Protein AF-A0A7S3B2E6-F1 (afdb_monomer)

Foldseek 3Di:
DDPPPPPPPDLQWAWDADPLWIFIDRNHRGAWIQDLQRKIWGALVPDLDPLSQLLNQLLCVVWQNQWHKDAPPDSNVVFIWIGSPDPDIDTDHHGDMDGNRGDHSVVVVVVVDPCPRVVSSVSSRPDPPPPPPDDDDDDDDDDDDDDDDDD

Radius of gyration: 22.02 Å; Cα contacts (8 Å, |Δi|>4): 235; chains: 1; bounding box: 69×65×39 Å

Organism: NCBI:txid156174

pLDDT: mean 77.73, std 22.23, range [31.62, 97.81]

Nearest PDB structures (foldseek):
  6bhg-assembly1_A  TM=1.823E-01  e=5.086E+00  Homo sapiens
  6bhh-assembly1_A  TM=2.005E-01  e=8.169E+00  Homo sapiens
  7cjt-assembly1_D  TM=1.907E-01  e=8.668E+00  Homo sapiens

Solvent-accessible surface area (backbone atoms only — not comparable to full-atom values): 9074 Å² total; per-residue (Å²): 136,85,84,74,76,78,73,72,82,77,63,54,42,47,64,46,73,55,98,53,17,32,34,35,26,49,75,92,34,62,27,38,35,33,34,43,83,2,29,31,35,34,28,52,75,87,46,47,41,68,67,48,52,48,52,42,34,44,50,27,55,76,63,24,72,58,45,41,66,46,58,71,70,59,49,70,77,50,47,32,30,37,30,55,86,64,94,55,66,46,80,52,50,74,65,42,69,42,79,61,60,29,59,59,38,47,34,62,56,42,73,74,36,90,62,49,54,58,55,52,30,54,70,55,51,71,73,91,73,87,80,73,83,75,85,79,90,82,90,81,88,81,80,84,89,89,78,92,82,92,132

Secondary structure (DSSP, 8-state):
--------TT--EEEEEETTEEEEEETTEEEEEE-TTS-EEE--TT--SHHHHHHHHHHHHHHSTT-EEEESS-GGG--EEEE-SSS-EEE--TTEEETT-SPTTHHHHHHHSTTHHHHHHHHHH--------------------------

Mean predicted aligned error: 12.42 Å

Sequence (151 aa):
GGGGSARARGQNTQVFVVDNDSVVRLHQTNIVTICANGDVVLSSGGWKTHQTLKGINMSLKNIVPGLQVVADGHVAEGTWRVTNGREWSVPFYDGVTVPGAGPQNLAAQAAQMPGFFEQMSINTAGGYDNSYSNGGSGARGNRSNRKGNGG

Structure (mmCIF, N/CA/C/O backbone):
data_AF-A0A7S3B2E6-F1
#
_entry.id   AF-A0A7S3B2E6-F1
#
loop_
_atom_site.group_PDB
_atom_site.id
_atom_site.type_symbol
_atom_site.label_atom_id
_atom_site.label_alt_id
_atom_site.label_comp_id
_atom_site.label_asym_id
_atom_site.label_entity_id
_atom_site.label_seq_id
_atom_site.pdbx_PDB_ins_code
_atom_site.Cartn_x
_atom_site.Cartn_y
_atom_site.Cartn_z
_atom_site.occupancy
_atom_site.B_iso_or_equiv
_atom_site.auth_seq_id
_atom_site.auth_comp_id
_atom_site.auth_asym_id
_atom_site.auth_atom_id
_atom_site.pdbx_PDB_model_num
ATOM 1 N N . GLY A 1 1 ? -28.782 29.695 -7.946 1.00 34.06 1 GLY A N 1
ATOM 2 C CA . GLY A 1 1 ? -27.454 29.330 -7.426 1.00 34.06 1 GLY A CA 1
ATOM 3 C C . GLY A 1 1 ? -27.065 27.992 -8.005 1.00 34.06 1 GLY A C 1
ATOM 4 O O . GLY A 1 1 ? -27.739 27.016 -7.718 1.00 34.06 1 GLY A O 1
ATOM 5 N N . GLY A 1 2 ? -26.062 27.955 -8.881 1.00 33.47 2 GLY A N 1
ATOM 6 C CA . GLY A 1 2 ? -25.551 26.712 -9.457 1.00 33.47 2 GLY A CA 1
ATOM 7 C C . GLY A 1 2 ? -24.344 26.236 -8.659 1.00 33.47 2 GLY A C 1
ATOM 8 O O . GLY A 1 2 ? -23.238 26.713 -8.893 1.00 33.47 2 GLY A O 1
ATOM 9 N N . GLY A 1 3 ? -24.559 25.334 -7.702 1.00 33.94 3 GLY A N 1
ATOM 10 C CA . GLY A 1 3 ? -23.487 24.633 -6.999 1.00 33.94 3 GLY A CA 1
ATOM 11 C C . GLY A 1 3 ? -22.864 23.601 -7.929 1.00 33.94 3 GLY A C 1
ATOM 12 O O . GLY A 1 3 ? -23.245 22.436 -7.915 1.00 33.94 3 GLY A O 1
ATOM 13 N N . GLY A 1 4 ? -21.948 24.043 -8.790 1.00 31.62 4 GLY A N 1
ATOM 14 C CA . GLY A 1 4 ? -21.133 23.140 -9.584 1.00 31.62 4 GLY A CA 1
ATOM 15 C C . GLY A 1 4 ? -20.244 22.335 -8.647 1.00 31.62 4 GLY A C 1
ATOM 16 O O . GLY A 1 4 ? -19.242 22.854 -8.162 1.00 31.62 4 GLY A O 1
ATOM 17 N N . SER A 1 5 ? -20.605 21.074 -8.388 1.00 42.47 5 SER A N 1
ATOM 18 C CA . SER A 1 5 ? -19.673 20.087 -7.851 1.00 42.47 5 SER A CA 1
ATOM 19 C C . SER A 1 5 ? -18.436 20.107 -8.737 1.00 42.47 5 SER A C 1
ATOM 21 O O . SER A 1 5 ? -18.479 19.667 -9.890 1.00 42.47 5 SER A O 1
ATOM 23 N N . ALA A 1 6 ? -17.343 20.649 -8.206 1.00 44.06 6 ALA A N 1
ATOM 24 C CA . ALA A 1 6 ? -16.023 20.507 -8.778 1.00 44.06 6 ALA A CA 1
ATOM 25 C C . ALA A 1 6 ? -15.715 19.008 -8.799 1.00 44.06 6 ALA A C 1
ATOM 27 O O . ALA A 1 6 ? -15.216 18.446 -7.830 1.00 44.06 6 ALA A O 1
ATOM 28 N N . ARG A 1 7 ? -16.082 18.333 -9.894 1.00 41.31 7 ARG A N 1
ATOM 29 C CA . ARG A 1 7 ? -15.591 16.994 -10.199 1.00 41.31 7 ARG A CA 1
ATOM 30 C C . ARG A 1 7 ? -14.079 17.136 -10.271 1.00 41.31 7 ARG A C 1
ATOM 32 O O . ARG A 1 7 ? -13.561 17.688 -11.243 1.00 41.31 7 ARG A O 1
ATOM 39 N N . ALA A 1 8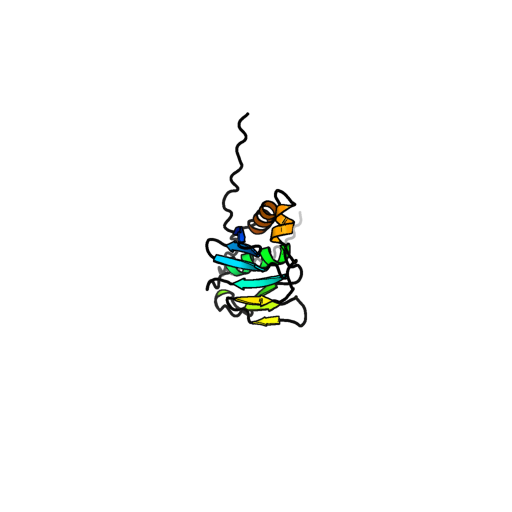 ? -13.409 16.735 -9.193 1.00 46.88 8 ALA A N 1
ATOM 40 C CA . ALA A 1 8 ? -11.965 16.731 -9.076 1.00 46.88 8 ALA A CA 1
ATOM 41 C C . ALA A 1 8 ? -11.406 16.001 -10.302 1.00 46.88 8 ALA A C 1
ATOM 43 O O . ALA A 1 8 ? -11.606 14.800 -10.486 1.00 46.88 8 ALA A O 1
ATOM 44 N N . ARG A 1 9 ? -10.801 16.769 -11.209 1.00 41.72 9 ARG A N 1
ATOM 45 C CA . ARG A 1 9 ? -10.222 16.261 -12.449 1.00 41.72 9 ARG A CA 1
ATOM 46 C C . ARG A 1 9 ? -9.132 15.244 -12.087 1.00 41.72 9 ARG A C 1
ATOM 48 O O . ARG A 1 9 ? -8.144 15.615 -11.467 1.00 41.72 9 ARG A O 1
ATOM 55 N N . GLY A 1 10 ? -9.308 13.987 -12.499 1.00 48.38 10 GLY A N 1
ATOM 56 C CA . GLY A 1 10 ? -8.221 13.006 -12.611 1.00 48.38 10 GLY A CA 1
ATOM 57 C C . GLY A 1 10 ? -7.777 12.303 -11.326 1.00 48.38 10 GLY A C 1
ATOM 58 O O . GLY A 1 10 ? -6.583 12.054 -11.165 1.00 48.38 10 GLY A O 1
ATOM 59 N N . GLN A 1 11 ? -8.689 11.961 -10.412 1.00 58.41 11 GLN A N 1
ATOM 60 C CA . GLN A 1 11 ? -8.328 11.053 -9.321 1.00 58.41 11 GLN A CA 1
ATOM 61 C C . GLN A 1 11 ? -8.148 9.626 -9.859 1.00 58.41 11 GLN A C 1
ATOM 63 O O . GLN A 1 11 ? -9.105 8.867 -9.991 1.00 58.41 11 GLN A O 1
ATOM 68 N N . ASN A 1 12 ? -6.900 9.265 -10.165 1.00 74.69 12 ASN A N 1
ATOM 69 C CA . ASN A 1 12 ? -6.521 7.881 -10.456 1.00 74.69 12 ASN A CA 1
ATOM 70 C C . ASN A 1 12 ? -6.508 7.020 -9.187 1.00 74.69 12 ASN A C 1
ATOM 72 O O . ASN A 1 12 ? -6.408 5.808 -9.296 1.00 74.69 12 ASN A O 1
ATOM 76 N N . THR A 1 13 ? -6.607 7.622 -8.000 1.00 82.06 13 THR A N 1
ATOM 77 C CA . THR A 1 13 ? -6.645 6.902 -6.727 1.00 82.06 13 THR A CA 1
ATOM 78 C C . THR A 1 13 ? -7.949 7.180 -5.998 1.00 82.06 13 THR A C 1
ATOM 80 O O . THR A 1 13 ? -8.357 8.332 -5.877 1.00 82.06 13 THR A O 1
ATOM 83 N N . GLN A 1 14 ? -8.588 6.125 -5.510 1.00 88.38 14 GLN A N 1
ATOM 84 C CA . GLN A 1 14 ? -9.887 6.136 -4.848 1.00 88.38 14 GLN A CA 1
ATOM 85 C C . GLN A 1 14 ? -9.781 5.362 -3.533 1.00 88.38 14 GLN A C 1
ATOM 87 O O . GLN A 1 14 ? -9.001 4.416 -3.438 1.00 88.38 14 GLN A O 1
ATOM 92 N N . VAL A 1 15 ? -10.547 5.760 -2.519 1.00 88.69 15 VAL A N 1
ATOM 93 C CA . VAL A 1 15 ? -10.598 5.055 -1.233 1.00 88.69 15 VAL A CA 1
ATOM 94 C C . VAL A 1 15 ? -12.025 4.592 -0.983 1.00 88.69 15 VAL A C 1
ATOM 96 O O . VAL A 1 15 ? -12.967 5.354 -1.197 1.00 88.69 15 VAL A O 1
ATOM 99 N N . PHE A 1 16 ? -12.178 3.343 -0.560 1.00 89.25 16 PHE A N 1
ATOM 100 C CA . PHE A 1 16 ? -13.461 2.687 -0.344 1.00 89.25 16 PHE A CA 1
ATOM 101 C C . PHE A 1 16 ? -13.474 1.957 0.988 1.00 89.25 16 PHE A C 1
ATOM 103 O O . PHE A 1 16 ? -12.424 1.581 1.504 1.00 89.25 16 PHE A O 1
ATOM 110 N N . VAL A 1 17 ? -14.676 1.695 1.489 1.00 91.19 17 VAL A N 1
ATOM 111 C CA . VAL A 1 17 ? -14.897 0.733 2.565 1.00 91.19 17 VAL A CA 1
ATOM 112 C C . VAL A 1 17 ? -15.524 -0.517 1.965 1.00 91.19 17 VAL A C 1
ATOM 114 O O . VAL A 1 17 ? -16.515 -0.415 1.241 1.00 91.19 17 VAL A O 1
ATOM 117 N N . VAL A 1 18 ? -14.946 -1.679 2.254 1.00 91.56 18 VAL A N 1
ATOM 118 C CA . VAL A 1 18 ? -15.452 -2.993 1.841 1.00 91.56 18 VAL A CA 1
ATOM 119 C C . VAL A 1 18 ? -15.413 -3.892 3.065 1.00 91.56 18 VAL A C 1
ATOM 121 O O . VAL A 1 18 ? -14.345 -4.079 3.626 1.00 91.56 18 VAL A O 1
ATOM 124 N N . ASP A 1 19 ? -16.561 -4.405 3.506 1.00 90.38 19 ASP A N 1
ATOM 125 C CA . ASP A 1 19 ? -16.643 -5.363 4.622 1.00 90.38 19 ASP A CA 1
ATOM 126 C C . ASP A 1 19 ? -15.890 -4.931 5.906 1.00 90.38 19 ASP A C 1
ATOM 128 O O . ASP A 1 19 ? -15.277 -5.745 6.584 1.00 90.38 19 ASP A O 1
ATOM 132 N N . ASN A 1 20 ? -15.973 -3.639 6.262 1.00 90.38 20 ASN A N 1
ATOM 133 C CA . ASN A 1 20 ? -15.248 -2.963 7.362 1.00 90.38 20 ASN A CA 1
ATOM 134 C C . ASN A 1 20 ? -13.743 -2.732 7.158 1.00 90.38 20 ASN A C 1
ATOM 136 O O . ASN A 1 20 ? -13.098 -2.141 8.029 1.00 90.38 20 ASN A O 1
ATOM 140 N N . ASP A 1 21 ? -13.209 -3.089 6.000 1.00 92.88 21 ASP A N 1
ATOM 141 C CA . ASP A 1 21 ? -11.841 -2.784 5.618 1.00 92.88 21 ASP A CA 1
ATOM 142 C C . ASP A 1 21 ? -11.792 -1.495 4.800 1.00 92.88 21 ASP A C 1
ATOM 144 O O . ASP A 1 21 ? -12.681 -1.194 3.998 1.00 92.88 21 ASP A O 1
ATOM 148 N N . SER A 1 22 ? -10.723 -0.726 4.982 1.00 93.62 22 SER A N 1
ATOM 149 C CA . SER A 1 22 ? -10.454 0.461 4.172 1.00 93.62 22 SER A CA 1
ATOM 150 C C . SER A 1 22 ? -9.522 0.092 3.023 1.00 93.62 22 SER A C 1
ATOM 152 O O . SER A 1 22 ? -8.373 -0.289 3.240 1.00 93.62 22 SER A O 1
ATOM 154 N N . VAL A 1 23 ? -9.994 0.240 1.789 1.00 94.00 23 VAL A N 1
ATOM 155 C CA . VAL A 1 23 ? -9.275 -0.139 0.569 1.00 94.00 23 VAL A CA 1
ATOM 156 C C . VAL A 1 23 ? -8.892 1.105 -0.218 1.00 94.00 23 VAL A C 1
ATOM 158 O O . VAL A 1 23 ? -9.755 1.869 -0.645 1.00 94.00 23 VAL A O 1
ATOM 161 N N . VAL A 1 24 ? -7.600 1.282 -0.481 1.00 93.25 24 VAL A N 1
ATOM 162 C CA . VAL A 1 24 ? -7.088 2.277 -1.424 1.00 93.25 24 VAL A CA 1
ATOM 163 C C . VAL A 1 24 ? -6.834 1.609 -2.769 1.00 93.25 24 VAL A C 1
ATOM 165 O O . VAL A 1 24 ? -6.057 0.659 -2.883 1.00 93.25 24 VAL A O 1
ATOM 168 N N . ARG A 1 25 ? -7.482 2.128 -3.807 1.00 93.31 25 ARG A N 1
ATOM 169 C CA . ARG A 1 25 ? -7.423 1.622 -5.175 1.00 93.31 25 ARG A CA 1
ATOM 170 C C . ARG A 1 25 ? -6.771 2.643 -6.089 1.00 93.31 25 ARG A C 1
ATOM 172 O O . ARG A 1 25 ? -7.236 3.772 -6.172 1.00 93.31 25 ARG A O 1
ATOM 179 N N . LEU A 1 26 ? -5.734 2.231 -6.807 1.00 90.81 26 LEU A N 1
ATOM 180 C CA . LEU A 1 26 ? -5.137 2.990 -7.902 1.00 90.81 26 LEU A CA 1
ATOM 181 C C . LEU A 1 26 ? -5.622 2.381 -9.222 1.00 90.81 26 LEU A C 1
ATOM 183 O O . LEU A 1 26 ? -5.409 1.199 -9.486 1.00 90.81 26 LEU A O 1
ATOM 187 N N . HIS A 1 27 ? -6.285 3.189 -10.043 1.00 87.88 27 HIS A N 1
ATOM 188 C CA . HIS A 1 27 ? -7.038 2.787 -11.228 1.00 87.88 27 HIS A CA 1
ATOM 189 C C . HIS A 1 27 ? -8.086 1.722 -10.883 1.00 87.88 27 HIS A C 1
ATOM 191 O O . HIS A 1 27 ? -9.126 2.038 -10.315 1.00 87.88 27 HIS A O 1
ATOM 197 N N . GLN A 1 28 ? -7.810 0.455 -11.187 1.00 88.50 28 GLN A N 1
ATOM 198 C CA . GLN A 1 28 ? -8.682 -0.686 -10.890 1.00 88.50 28 GLN A CA 1
ATOM 199 C C . GLN A 1 28 ? -8.023 -1.694 -9.934 1.00 88.50 28 GLN A C 1
ATOM 201 O O . GLN A 1 28 ? -8.577 -2.761 -9.684 1.00 88.50 28 GLN A O 1
ATOM 206 N N . THR A 1 29 ? -6.868 -1.344 -9.361 1.00 90.81 29 THR A N 1
ATOM 207 C CA . THR A 1 29 ? -6.049 -2.228 -8.526 1.00 90.81 29 THR A CA 1
ATOM 208 C C . THR A 1 29 ? -6.078 -1.784 -7.071 1.00 90.81 29 THR A C 1
ATOM 210 O O . THR A 1 29 ? -5.751 -0.637 -6.766 1.00 90.81 29 THR A O 1
ATOM 213 N N . ASN A 1 30 ? -6.430 -2.689 -6.158 1.00 95.12 30 ASN A N 1
ATOM 214 C CA . ASN A 1 30 ? -6.319 -2.445 -4.718 1.00 95.12 30 ASN A CA 1
ATOM 215 C C . ASN A 1 30 ? -4.837 -2.442 -4.335 1.00 95.12 30 ASN A C 1
ATOM 217 O O . ASN A 1 30 ? -4.197 -3.488 -4.371 1.00 95.12 30 ASN A O 1
ATOM 221 N N . ILE A 1 31 ? -4.296 -1.273 -4.000 1.00 95.19 31 ILE A N 1
ATOM 222 C CA . ILE A 1 31 ? -2.867 -1.124 -3.708 1.00 95.19 31 ILE A CA 1
ATOM 223 C C . ILE A 1 31 ? -2.545 -1.168 -2.214 1.00 95.19 31 ILE A C 1
ATOM 225 O O . ILE A 1 31 ? -1.448 -1.572 -1.827 1.00 95.19 31 ILE A O 1
ATOM 229 N N . VAL A 1 32 ? -3.509 -0.786 -1.375 1.00 96.50 32 VAL A N 1
ATOM 230 C CA . VAL A 1 32 ? -3.431 -0.871 0.086 1.00 96.50 32 VAL A CA 1
ATOM 231 C C . VAL A 1 32 ? -4.795 -1.300 0.606 1.00 96.50 32 VAL A C 1
ATOM 233 O O . VAL A 1 32 ? -5.807 -0.728 0.213 1.00 96.50 32 VAL A O 1
ATOM 236 N N . THR A 1 33 ? -4.827 -2.285 1.493 1.00 96.69 33 THR A N 1
ATOM 237 C CA . THR A 1 33 ? -6.017 -2.664 2.261 1.00 96.69 33 THR A CA 1
ATOM 238 C C . THR A 1 33 ? -5.666 -2.603 3.735 1.00 96.69 33 THR A C 1
ATOM 240 O O . THR A 1 33 ? -4.619 -3.103 4.137 1.00 96.69 33 THR A O 1
ATOM 243 N N . ILE A 1 34 ? -6.512 -1.956 4.525 1.00 96.00 34 ILE A N 1
ATOM 244 C CA . ILE A 1 34 ? -6.365 -1.857 5.973 1.00 96.00 34 ILE A CA 1
ATOM 245 C C . ILE A 1 34 ? -7.527 -2.603 6.581 1.00 96.00 34 ILE A C 1
ATOM 247 O O . ILE A 1 34 ? -8.673 -2.155 6.496 1.00 96.00 34 ILE A O 1
ATOM 251 N N . CYS A 1 35 ? -7.197 -3.743 7.163 1.00 96.19 35 CYS A N 1
ATOM 252 C CA . CYS A 1 35 ? -8.153 -4.635 7.771 1.00 96.19 35 CYS A CA 1
ATOM 253 C C . CYS A 1 35 ? -8.703 -4.024 9.066 1.00 96.19 35 CYS A C 1
ATOM 255 O O . CYS A 1 35 ? -8.013 -3.264 9.754 1.00 96.19 35 CYS A O 1
ATOM 257 N N . ALA A 1 36 ? -9.921 -4.397 9.456 1.00 93.75 36 ALA A N 1
ATOM 258 C CA . ALA A 1 36 ? -10.525 -3.920 10.704 1.00 93.75 36 ALA A CA 1
ATOM 259 C C . ALA A 1 36 ? -9.649 -4.176 11.956 1.00 93.75 36 ALA A C 1
ATOM 261 O O . ALA A 1 36 ? -9.654 -3.371 12.892 1.00 93.75 36 ALA A O 1
ATOM 262 N N . ASN A 1 37 ? -8.853 -5.254 11.950 1.00 93.12 37 ASN A N 1
ATOM 263 C CA . ASN A 1 37 ? -7.916 -5.619 13.021 1.00 93.12 37 ASN A CA 1
ATOM 264 C C . ASN A 1 37 ? -6.618 -4.775 13.054 1.00 93.12 37 ASN A C 1
ATOM 266 O O . ASN A 1 37 ? -5.831 -4.917 13.991 1.00 93.12 37 ASN A O 1
ATOM 270 N N . GLY A 1 38 ? -6.413 -3.881 12.081 1.00 93.69 38 GLY A N 1
ATOM 271 C CA . GLY A 1 38 ? -5.221 -3.041 11.946 1.00 93.69 38 GLY A CA 1
ATOM 272 C C . GLY A 1 38 ? -4.122 -3.638 11.063 1.00 93.69 38 GLY A C 1
ATOM 273 O O . GLY A 1 38 ? -3.067 -3.023 10.914 1.00 93.69 38 GLY A O 1
ATOM 274 N N . ASP A 1 39 ? -4.328 -4.806 10.456 1.00 96.75 39 ASP A N 1
ATOM 275 C CA . ASP A 1 39 ? -3.367 -5.354 9.498 1.00 96.75 39 ASP A CA 1
ATOM 276 C C . ASP A 1 39 ? -3.370 -4.545 8.199 1.00 96.75 39 ASP A C 1
ATOM 278 O O . ASP A 1 39 ? -4.409 -4.073 7.734 1.00 96.75 39 ASP A O 1
ATOM 282 N N . VAL A 1 40 ? -2.190 -4.387 7.599 1.00 97.25 40 VAL A N 1
ATOM 283 C CA . VAL A 1 40 ? -2.020 -3.649 6.343 1.00 97.25 40 VAL A CA 1
ATOM 284 C C . VAL A 1 40 ? -1.556 -4.608 5.264 1.00 97.25 40 VAL A C 1
ATOM 286 O O . VAL A 1 40 ? -0.442 -5.124 5.333 1.00 97.25 40 VAL A O 1
ATOM 289 N N . VAL A 1 41 ? -2.388 -4.816 4.250 1.00 97.81 41 VAL A N 1
ATOM 290 C CA . VAL A 1 41 ? -2.078 -5.643 3.081 1.00 97.81 41 VAL A CA 1
ATOM 291 C C . VAL A 1 41 ? -1.709 -4.738 1.913 1.00 97.81 41 VAL A C 1
ATOM 293 O O . VAL A 1 41 ? -2.450 -3.814 1.573 1.00 97.81 41 VAL A O 1
ATOM 296 N N . LEU A 1 42 ? -0.568 -5.001 1.280 1.00 97.75 42 LEU A N 1
ATOM 297 C CA . LEU A 1 42 ? -0.083 -4.233 0.137 1.00 97.75 42 LEU A CA 1
ATOM 298 C C . LEU A 1 42 ? -0.082 -5.080 -1.131 1.00 97.75 42 LEU A C 1
ATOM 300 O O . LEU A 1 42 ? 0.240 -6.268 -1.117 1.00 97.75 42 LEU A O 1
ATOM 304 N N . SER A 1 43 ? -0.409 -4.448 -2.253 1.00 97.38 43 SER A N 1
ATOM 305 C CA . SER A 1 43 ? -0.301 -5.078 -3.564 1.00 97.38 43 SER A CA 1
ATOM 306 C C . SER A 1 43 ? 0.016 -4.050 -4.642 1.00 97.38 43 SER A C 1
ATOM 308 O O . SER A 1 43 ? -0.370 -2.890 -4.590 1.00 97.38 43 SER A O 1
ATOM 310 N N . SER A 1 44 ? 0.768 -4.481 -5.638 1.00 95.31 44 SER A N 1
ATOM 311 C CA . SER A 1 44 ? 0.976 -3.788 -6.900 1.00 95.31 44 SER A CA 1
ATOM 312 C C . SER A 1 44 ? -0.010 -4.228 -7.986 1.00 95.31 44 SER A C 1
ATOM 314 O O . SER A 1 44 ? -0.097 -3.565 -9.018 1.00 95.31 44 SER A O 1
ATOM 316 N N . GLY A 1 45 ? -0.721 -5.347 -7.793 1.00 94.00 45 GLY A N 1
ATOM 317 C CA . GLY A 1 45 ? -1.509 -6.021 -8.830 1.00 94.00 45 GLY A CA 1
ATOM 318 C C . GLY A 1 45 ? -0.670 -6.396 -10.054 1.00 94.00 45 GLY A C 1
ATOM 319 O O . GLY A 1 45 ? -1.131 -6.222 -11.179 1.00 94.00 45 GLY A O 1
ATOM 320 N N . GLY A 1 46 ? 0.586 -6.800 -9.841 1.00 94.00 46 GLY A N 1
ATOM 321 C CA . GLY A 1 46 ? 1.571 -7.071 -10.892 1.00 94.00 46 GLY A CA 1
ATOM 322 C C . GLY A 1 46 ? 2.245 -5.842 -11.526 1.00 94.00 46 GLY A C 1
ATOM 323 O O . GLY A 1 46 ? 3.143 -6.004 -12.355 1.00 94.00 46 GLY A O 1
ATOM 324 N N . TRP A 1 47 ? 1.871 -4.610 -11.161 1.00 93.25 47 TRP A N 1
ATOM 325 C CA . TRP A 1 47 ? 2.410 -3.397 -11.788 1.00 93.25 47 TRP A CA 1
ATOM 326 C C . TRP A 1 47 ? 3.712 -2.908 -11.140 1.00 93.25 47 TRP A C 1
ATOM 328 O O . TRP A 1 47 ? 3.703 -2.239 -10.107 1.00 93.25 47 TRP A O 1
ATOM 338 N N . LYS A 1 48 ? 4.841 -3.121 -11.820 1.00 93.56 48 LYS A N 1
ATOM 339 C CA . LYS A 1 48 ? 6.178 -2.651 -11.407 1.00 93.56 48 LYS A CA 1
ATOM 340 C C . LYS A 1 48 ? 6.510 -1.264 -11.972 1.00 93.56 48 LYS A C 1
ATOM 342 O O . LYS A 1 48 ? 7.472 -1.086 -12.713 1.00 93.56 48 LYS A O 1
ATOM 347 N N . THR A 1 49 ? 5.676 -0.269 -11.668 1.00 92.62 49 THR A N 1
ATOM 348 C CA . THR A 1 49 ? 5.828 1.099 -12.200 1.00 92.62 49 THR A CA 1
ATOM 349 C C . THR A 1 49 ? 6.080 2.124 -11.099 1.00 92.62 49 THR A C 1
ATOM 351 O O . THR A 1 49 ? 5.663 1.946 -9.953 1.00 92.62 49 THR A O 1
ATOM 354 N N . HIS A 1 50 ? 6.702 3.251 -11.460 1.00 92.06 50 HIS A N 1
ATOM 355 C CA . HIS A 1 50 ? 6.858 4.393 -10.551 1.00 92.06 50 HIS A CA 1
ATOM 356 C C . HIS A 1 50 ? 5.508 4.915 -10.046 1.00 92.06 50 HIS A C 1
ATOM 358 O O . HIS A 1 50 ? 5.415 5.350 -8.900 1.00 92.06 50 HIS A O 1
ATOM 364 N N . GLN A 1 51 ? 4.461 4.849 -10.875 1.00 90.75 51 GLN A N 1
ATOM 365 C CA . GLN A 1 51 ? 3.120 5.276 -10.487 1.00 90.75 51 GLN A CA 1
ATOM 366 C C . GLN A 1 51 ? 2.563 4.397 -9.365 1.00 90.75 51 GLN A C 1
ATOM 368 O O . GLN A 1 51 ? 2.066 4.926 -8.374 1.00 90.75 51 GLN A O 1
ATOM 373 N N . THR A 1 52 ? 2.689 3.075 -9.495 1.00 92.62 52 THR A N 1
ATOM 374 C CA . THR A 1 52 ? 2.245 2.124 -8.470 1.00 92.62 52 THR A CA 1
ATOM 375 C C . THR A 1 52 ? 3.012 2.326 -7.169 1.00 92.62 52 THR A C 1
ATOM 377 O O . THR A 1 52 ? 2.400 2.501 -6.117 1.00 92.62 52 THR A O 1
ATOM 380 N N . LEU A 1 53 ? 4.346 2.401 -7.243 1.00 94.50 53 LEU A N 1
ATOM 381 C CA . LEU A 1 53 ? 5.198 2.612 -6.071 1.00 94.50 53 LEU A CA 1
ATOM 382 C C . LEU A 1 53 ? 4.872 3.933 -5.356 1.00 94.50 53 LEU A C 1
ATOM 384 O O . LEU A 1 53 ? 4.746 3.976 -4.131 1.00 94.50 53 LEU A O 1
ATOM 388 N N . LYS A 1 54 ? 4.689 5.017 -6.119 1.00 91.94 54 LYS A N 1
ATOM 389 C CA . LYS A 1 54 ? 4.283 6.319 -5.580 1.00 91.94 54 LYS A CA 1
ATOM 390 C C . LYS A 1 54 ? 2.894 6.248 -4.944 1.00 91.94 54 LYS A C 1
ATOM 392 O O . LYS A 1 54 ? 2.726 6.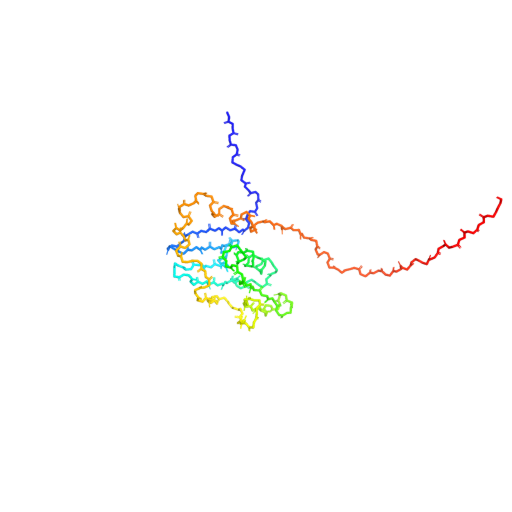746 -3.837 1.00 91.94 54 LYS A O 1
ATOM 397 N N . GLY A 1 55 ? 1.925 5.614 -5.603 1.00 91.81 55 GLY A N 1
ATOM 398 C CA . GLY A 1 55 ? 0.563 5.457 -5.089 1.00 91.81 55 GLY A CA 1
ATOM 399 C C . GLY A 1 55 ? 0.524 4.721 -3.750 1.00 91.81 55 GLY A C 1
ATOM 400 O O . GLY A 1 55 ? -0.125 5.192 -2.814 1.00 91.81 55 GLY A O 1
ATOM 401 N N . ILE A 1 56 ? 1.278 3.623 -3.625 1.00 94.62 56 ILE A N 1
ATOM 402 C CA . ILE A 1 56 ? 1.415 2.881 -2.363 1.00 94.62 56 ILE A CA 1
ATOM 403 C C . ILE A 1 56 ? 2.000 3.794 -1.280 1.00 94.62 56 ILE A C 1
ATOM 405 O O . ILE A 1 56 ? 1.391 3.970 -0.229 1.00 94.62 56 ILE A O 1
ATOM 409 N N . ASN A 1 57 ? 3.136 4.442 -1.546 1.00 94.88 57 ASN A N 1
ATOM 410 C CA . ASN A 1 57 ? 3.811 5.279 -0.551 1.00 94.88 57 ASN A CA 1
ATOM 411 C C . ASN A 1 57 ? 3.008 6.507 -0.118 1.00 94.88 57 ASN A C 1
ATOM 413 O O . ASN A 1 57 ? 3.039 6.880 1.052 1.00 94.88 57 ASN A O 1
ATOM 417 N N . MET A 1 58 ? 2.273 7.139 -1.033 1.00 90.88 58 MET A N 1
ATOM 418 C CA . MET A 1 58 ? 1.390 8.254 -0.688 1.00 90.88 58 MET A CA 1
ATOM 419 C C . MET A 1 58 ? 0.249 7.800 0.227 1.00 90.88 58 MET A C 1
ATOM 421 O O . MET A 1 58 ? -0.074 8.495 1.188 1.00 90.88 58 MET A O 1
ATOM 425 N N . SER A 1 59 ? -0.305 6.614 -0.027 1.00 91.06 59 SER A N 1
ATOM 426 C CA . SER A 1 59 ? -1.336 6.010 0.822 1.00 91.06 59 SER A CA 1
ATOM 427 C C . SER A 1 59 ? -0.779 5.686 2.212 1.00 91.06 59 SER A C 1
ATOM 429 O O . SER A 1 59 ? -1.350 6.093 3.222 1.00 91.06 59 SER A O 1
ATOM 431 N N . LEU A 1 60 ? 0.388 5.035 2.270 1.00 92.94 60 LEU A N 1
ATOM 432 C CA . LEU A 1 60 ? 1.063 4.695 3.524 1.00 92.94 60 LEU A CA 1
ATOM 433 C C . LEU A 1 60 ? 1.409 5.932 4.352 1.00 92.94 60 LEU A C 1
ATOM 435 O O . LEU A 1 60 ? 1.130 5.961 5.543 1.00 92.94 60 LEU A O 1
ATOM 439 N N . LYS A 1 61 ? 1.930 6.993 3.730 1.00 91.06 61 LYS A N 1
ATOM 440 C CA . LYS A 1 61 ? 2.274 8.234 4.435 1.00 91.06 61 LYS A CA 1
ATOM 441 C C . LYS A 1 61 ? 1.082 8.847 5.177 1.00 91.06 61 LYS A C 1
ATOM 443 O O . LYS A 1 61 ? 1.274 9.435 6.238 1.00 91.06 61 LYS A O 1
ATOM 448 N N . ASN A 1 62 ? -0.120 8.727 4.616 1.00 85.88 62 ASN A N 1
ATOM 449 C CA . ASN A 1 62 ? -1.328 9.306 5.197 1.00 85.88 62 ASN A CA 1
ATOM 450 C C . ASN A 1 62 ? -1.947 8.423 6.284 1.00 85.88 62 ASN A C 1
ATOM 452 O O . ASN A 1 62 ? -2.525 8.958 7.224 1.00 85.88 62 ASN A O 1
ATOM 456 N N . ILE A 1 63 ? -1.852 7.097 6.151 1.00 87.81 63 ILE A N 1
ATOM 457 C CA . ILE A 1 63 ? -2.624 6.178 6.996 1.00 87.81 63 ILE A CA 1
ATOM 458 C C . ILE A 1 63 ? -1.754 5.403 7.990 1.00 87.81 63 ILE A C 1
ATOM 460 O O . ILE A 1 63 ? -2.196 5.077 9.088 1.00 87.81 63 ILE A O 1
ATOM 464 N N . VAL A 1 64 ? -0.510 5.119 7.614 1.00 91.19 64 VAL A N 1
ATOM 465 C CA . VAL A 1 64 ? 0.434 4.284 8.362 1.00 91.19 64 VAL A CA 1
ATOM 466 C C . VAL A 1 64 ? 1.791 4.995 8.422 1.00 91.19 64 VAL A C 1
ATOM 468 O O . VAL A 1 64 ? 2.758 4.582 7.768 1.00 91.19 64 VAL A O 1
ATOM 471 N N . PRO A 1 65 ? 1.883 6.121 9.154 1.00 87.56 65 PRO A N 1
ATOM 472 C CA . PRO A 1 65 ? 3.105 6.906 9.205 1.00 87.56 65 PRO A CA 1
ATOM 473 C C . PRO A 1 65 ? 4.261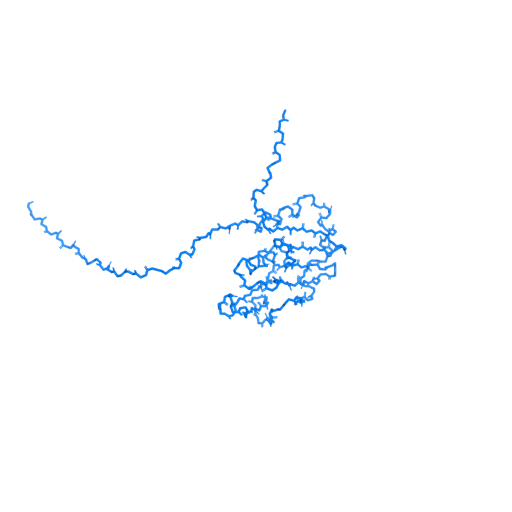 6.058 9.744 1.00 87.56 65 PRO A C 1
ATOM 475 O O . PRO A 1 65 ? 4.176 5.452 10.810 1.00 87.56 65 PRO A O 1
ATOM 478 N N . GLY A 1 66 ? 5.356 6.028 8.988 1.00 90.94 66 GLY A N 1
ATOM 479 C CA . GLY A 1 66 ? 6.544 5.239 9.304 1.00 90.94 66 GLY A CA 1
ATOM 480 C C . GLY A 1 66 ? 6.720 4.009 8.421 1.00 90.94 66 GLY A C 1
ATOM 481 O O . GLY A 1 66 ? 7.849 3.550 8.303 1.00 90.94 66 GLY A O 1
ATOM 482 N N . LEU A 1 67 ? 5.675 3.522 7.744 1.00 95.69 67 LEU A N 1
ATOM 483 C CA . LEU A 1 67 ? 5.802 2.452 6.752 1.00 95.69 67 LEU A CA 1
ATOM 484 C C . LEU A 1 67 ? 6.005 3.033 5.347 1.00 95.69 67 LEU A C 1
ATOM 486 O O . LEU A 1 67 ? 5.367 4.012 4.963 1.00 95.69 67 LEU A O 1
ATOM 490 N N . GLN A 1 68 ? 6.882 2.414 4.564 1.00 96.50 68 GLN A N 1
ATOM 491 C CA . GLN A 1 68 ? 7.108 2.763 3.164 1.00 96.50 68 GLN A CA 1
ATOM 492 C C . GLN A 1 68 ? 7.554 1.541 2.360 1.00 96.50 68 GLN A C 1
ATOM 494 O O . GLN A 1 68 ? 8.096 0.579 2.905 1.00 96.50 68 GLN A O 1
ATOM 499 N N . VAL A 1 69 ? 7.359 1.603 1.049 1.00 97.00 69 VAL A N 1
ATOM 500 C CA . VAL A 1 69 ? 7.892 0.652 0.076 1.00 97.00 69 VAL A CA 1
ATOM 501 C C . VAL A 1 69 ? 9.014 1.330 -0.695 1.00 97.00 69 VAL A C 1
ATOM 503 O O . VAL A 1 69 ? 8.837 2.417 -1.243 1.00 97.00 69 VAL A O 1
ATOM 506 N N . VAL A 1 70 ? 10.176 0.694 -0.755 1.00 96.69 70 VAL A N 1
ATOM 507 C CA . VAL A 1 70 ? 11.345 1.199 -1.484 1.00 96.69 70 VAL A CA 1
ATOM 508 C C . VAL A 1 70 ? 11.764 0.196 -2.548 1.00 96.69 70 VAL A C 1
ATOM 510 O O . VAL A 1 70 ? 11.611 -1.008 -2.357 1.00 96.69 70 VAL A O 1
ATOM 513 N N . ALA A 1 71 ? 12.262 0.695 -3.677 1.00 96.06 71 ALA A N 1
ATOM 514 C CA . ALA A 1 71 ? 12.849 -0.140 -4.714 1.00 96.06 71 ALA A CA 1
ATOM 515 C C . ALA A 1 71 ? 14.346 -0.318 -4.440 1.00 96.06 71 ALA A C 1
ATOM 517 O O . ALA A 1 71 ? 15.063 0.666 -4.253 1.00 96.06 71 ALA A O 1
ATOM 518 N N . ASP A 1 72 ? 14.809 -1.562 -4.447 1.00 93.75 72 ASP A N 1
ATOM 519 C CA . ASP A 1 72 ? 16.223 -1.910 -4.409 1.00 93.75 72 ASP A CA 1
ATOM 520 C C . ASP A 1 72 ? 16.715 -2.023 -5.861 1.00 93.75 72 ASP A C 1
ATOM 522 O O . ASP A 1 72 ? 16.675 -3.093 -6.464 1.00 93.75 72 ASP A O 1
ATOM 526 N N . GLY A 1 73 ? 17.112 -0.890 -6.446 1.00 92.94 73 GLY A N 1
ATOM 527 C CA . GLY A 1 73 ? 17.515 -0.798 -7.854 1.00 92.94 73 GLY A CA 1
ATOM 528 C C . GLY A 1 73 ? 16.494 -0.061 -8.719 1.00 92.94 73 GLY A C 1
ATOM 529 O O . GLY A 1 73 ? 15.871 0.912 -8.280 1.00 92.94 73 GLY A O 1
ATOM 530 N N . HIS A 1 74 ? 16.346 -0.481 -9.978 1.00 92.38 74 HIS A N 1
ATOM 531 C CA . HIS A 1 74 ? 15.421 0.179 -10.892 1.00 92.38 74 HIS A CA 1
A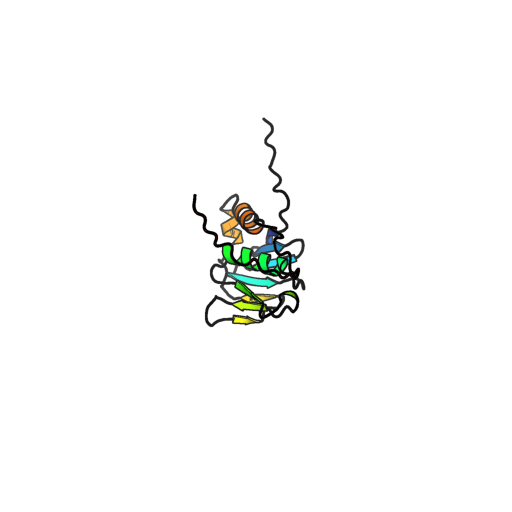TOM 532 C C . HIS A 1 74 ? 13.982 -0.290 -10.640 1.00 92.38 74 HIS A C 1
ATOM 534 O O . HIS A 1 74 ? 13.709 -1.477 -10.492 1.00 92.38 74 HIS A O 1
ATOM 540 N N . VAL A 1 75 ? 13.014 0.632 -10.623 1.00 90.25 75 VAL A N 1
ATOM 541 C CA . VAL A 1 75 ? 11.623 0.310 -10.248 1.00 90.25 75 VAL A CA 1
ATOM 542 C C . VAL A 1 75 ? 11.018 -0.788 -11.128 1.00 90.25 75 VAL A C 1
ATOM 544 O O . VAL A 1 75 ? 10.293 -1.637 -10.611 1.00 90.25 75 VAL A O 1
ATOM 547 N N . ALA A 1 76 ? 11.367 -0.806 -12.417 1.00 90.19 76 ALA A N 1
ATOM 548 C CA . ALA A 1 76 ? 10.905 -1.799 -13.385 1.00 90.19 76 ALA A CA 1
ATOM 549 C C . ALA A 1 76 ? 11.481 -3.212 -13.160 1.00 90.19 76 ALA A C 1
ATOM 551 O O . ALA A 1 76 ? 10.868 -4.189 -13.585 1.00 90.19 76 ALA A O 1
ATOM 552 N N . GLU A 1 77 ? 12.611 -3.347 -12.454 1.00 90.00 77 GLU A N 1
ATOM 553 C CA . GLU A 1 77 ? 13.141 -4.655 -12.029 1.00 90.00 77 GLU A CA 1
ATOM 554 C C . GLU A 1 77 ? 12.185 -5.295 -11.004 1.00 90.00 77 GLU A C 1
ATOM 556 O O . GLU A 1 77 ? 11.955 -6.509 -10.977 1.00 90.00 77 GLU A O 1
ATOM 561 N N . GLY A 1 78 ? 11.516 -4.448 -10.216 1.00 85.94 78 GLY A N 1
ATOM 562 C CA . GLY A 1 78 ? 10.487 -4.835 -9.257 1.00 85.94 78 GLY A CA 1
ATOM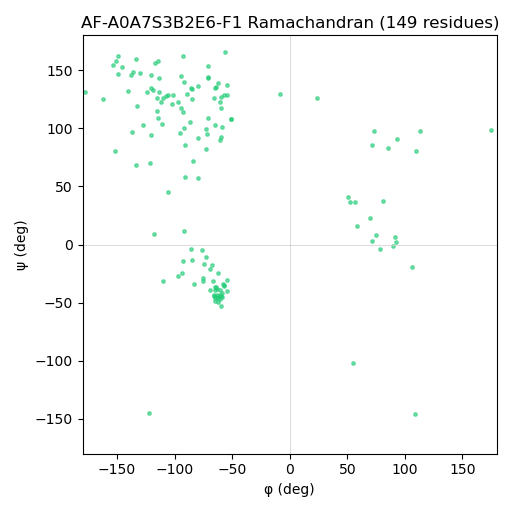 563 C C . GLY A 1 78 ? 11.014 -5.590 -8.048 1.00 85.94 78 GLY A C 1
ATOM 564 O O . GLY A 1 78 ? 10.252 -6.320 -7.419 1.00 85.94 78 GLY A O 1
ATOM 565 N N . THR A 1 79 ? 12.296 -5.419 -7.737 1.00 94.75 79 THR A N 1
ATOM 566 C CA . THR A 1 79 ? 12.858 -5.770 -6.437 1.00 94.75 79 THR A CA 1
ATOM 567 C C . THR A 1 79 ? 12.502 -4.647 -5.479 1.00 94.75 79 THR A C 1
ATOM 569 O O . THR A 1 79 ? 13.172 -3.619 -5.431 1.00 94.75 79 THR A O 1
ATOM 572 N N . TRP A 1 80 ? 11.372 -4.781 -4.793 1.00 97.50 80 TRP A N 1
ATOM 573 C CA . TRP A 1 80 ? 10.924 -3.808 -3.802 1.00 97.50 80 TRP A CA 1
ATOM 574 C C . TRP A 1 80 ? 10.925 -4.450 -2.415 1.00 97.50 80 TRP A C 1
ATOM 576 O O . TRP A 1 80 ? 10.820 -5.670 -2.277 1.00 97.50 80 TRP A O 1
ATOM 586 N N . ARG A 1 81 ? 10.984 -3.621 -1.377 1.00 97.44 81 ARG A N 1
ATOM 587 C CA . ARG A 1 81 ? 10.851 -4.045 0.017 1.00 97.44 81 ARG A CA 1
ATOM 588 C C . ARG A 1 81 ? 9.985 -3.077 0.803 1.00 97.44 81 ARG A C 1
ATOM 590 O O . ARG A 1 81 ? 10.013 -1.869 0.574 1.00 97.44 81 ARG A O 1
ATOM 597 N N . VAL A 1 82 ? 9.233 -3.617 1.750 1.00 97.81 82 VAL A N 1
ATOM 598 C CA . VAL A 1 82 ? 8.509 -2.844 2.759 1.00 97.81 82 VAL A CA 1
ATOM 599 C C . VAL A 1 82 ? 9.464 -2.579 3.915 1.00 97.81 82 VAL A C 1
ATOM 601 O O . VAL A 1 82 ? 10.174 -3.483 4.346 1.00 97.81 82 VAL A O 1
ATOM 604 N N . THR A 1 83 ? 9.516 -1.354 4.426 1.00 97.00 83 THR A N 1
ATOM 605 C CA . THR A 1 83 ? 10.389 -0.980 5.544 1.00 97.00 83 THR A CA 1
ATOM 606 C C . THR A 1 83 ? 9.731 0.060 6.435 1.00 97.00 83 THR A C 1
ATOM 608 O O . THR A 1 83 ? 8.917 0.861 5.979 1.00 97.00 83 THR A O 1
ATOM 611 N N . ASN A 1 84 ? 10.124 0.071 7.708 1.00 94.06 84 ASN A N 1
ATOM 612 C CA . ASN A 1 84 ? 9.736 1.106 8.660 1.00 94.06 84 ASN A CA 1
ATOM 613 C C . ASN A 1 84 ? 10.740 2.282 8.724 1.00 94.06 84 ASN A C 1
ATOM 615 O O . ASN A 1 84 ? 10.725 3.074 9.667 1.00 94.06 84 ASN A O 1
ATOM 619 N N . GLY A 1 85 ? 11.687 2.346 7.777 1.00 89.06 85 GLY A N 1
ATOM 620 C CA . GLY A 1 85 ? 12.760 3.346 7.761 1.00 89.06 85 GLY A CA 1
ATOM 621 C C . GLY A 1 85 ? 13.876 3.106 8.787 1.00 89.06 85 GLY A C 1
ATOM 622 O O . GLY A 1 85 ? 14.730 3.973 8.954 1.00 89.06 85 GLY A O 1
ATOM 623 N N . ARG A 1 86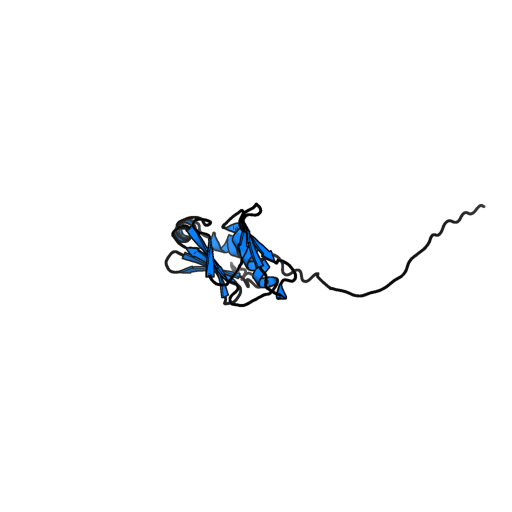 ? 13.876 1.955 9.472 1.00 88.75 86 ARG A N 1
ATOM 624 C CA . ARG A 1 86 ? 14.924 1.515 10.408 1.00 88.75 86 ARG A CA 1
ATOM 625 C C . ARG A 1 86 ? 15.495 0.166 9.950 1.00 88.75 86 ARG A C 1
ATOM 627 O O . ARG A 1 86 ? 15.592 -0.092 8.755 1.00 88.75 86 ARG A O 1
ATOM 634 N N . GLU A 1 87 ? 15.862 -0.698 10.894 1.00 89.75 87 GLU A N 1
ATOM 635 C CA . GLU A 1 87 ? 16.455 -2.016 10.632 1.00 89.75 87 GLU A CA 1
ATOM 636 C C . GLU A 1 87 ? 15.445 -3.056 10.124 1.00 89.75 87 GLU A C 1
ATOM 638 O O . GLU A 1 87 ? 15.840 -4.075 9.561 1.00 89.75 87 GLU A O 1
ATOM 643 N N . TRP A 1 88 ? 14.138 -2.812 10.279 1.00 94.62 88 TRP A N 1
ATOM 644 C CA . TRP A 1 88 ? 13.125 -3.745 9.797 1.00 94.62 88 TRP A CA 1
ATOM 645 C C . TRP A 1 88 ? 12.809 -3.499 8.321 1.00 94.62 88 TRP A C 1
ATOM 647 O O . TRP A 1 88 ? 12.419 -2.400 7.901 1.00 94.62 88 TRP A O 1
ATOM 657 N N . SER A 1 89 ? 12.938 -4.558 7.528 1.00 96.44 89 SER A N 1
ATOM 658 C CA . SER A 1 89 ? 12.389 -4.607 6.183 1.00 96.44 89 SER A CA 1
ATOM 659 C C . SER A 1 89 ? 12.102 -6.035 5.752 1.00 96.44 89 SER A C 1
ATOM 661 O O . SER A 1 89 ? 12.729 -6.974 6.238 1.00 96.44 89 SER A O 1
ATOM 663 N N . VAL A 1 90 ? 11.154 -6.186 4.835 1.00 96.88 90 VAL A N 1
ATOM 664 C CA . VAL A 1 90 ? 10.787 -7.469 4.234 1.00 96.88 90 VAL A CA 1
ATOM 665 C C . VAL A 1 90 ? 10.609 -7.299 2.728 1.00 96.88 90 VAL A C 1
ATOM 667 O O . VAL A 1 90 ? 10.192 -6.221 2.293 1.00 96.88 90 VAL A O 1
ATOM 670 N N . PRO A 1 91 ? 10.897 -8.328 1.914 1.00 97.56 91 PRO A N 1
ATOM 671 C CA . PRO A 1 91 ? 10.606 -8.287 0.487 1.00 97.56 91 PRO A CA 1
ATOM 672 C C . PRO A 1 91 ? 9.136 -7.953 0.226 1.00 97.56 91 PRO A C 1
ATOM 674 O O . PRO A 1 91 ? 8.240 -8.462 0.900 1.00 97.56 91 PRO A O 1
ATOM 677 N N . PHE A 1 92 ? 8.889 -7.092 -0.755 1.00 97.75 92 PHE A N 1
ATOM 678 C CA . PHE A 1 92 ? 7.546 -6.772 -1.213 1.00 97.75 92 PHE A CA 1
ATOM 679 C C . PHE A 1 92 ? 7.094 -7.807 -2.245 1.00 97.75 92 PHE A C 1
ATOM 681 O O . PHE A 1 92 ? 7.814 -8.115 -3.194 1.00 97.75 92 PHE A O 1
ATOM 688 N N . TYR A 1 93 ? 5.869 -8.288 -2.089 1.00 96.75 93 TYR A N 1
ATOM 689 C CA . TYR A 1 93 ? 5.148 -9.090 -3.069 1.00 96.75 93 TYR A CA 1
ATOM 690 C C . TYR A 1 93 ? 3.650 -8.812 -2.922 1.00 96.75 93 TYR A C 1
ATOM 692 O O . TYR A 1 93 ? 3.205 -8.272 -1.907 1.00 96.75 93 TYR A O 1
ATOM 700 N N . ASP A 1 94 ? 2.867 -9.155 -3.942 1.00 97.31 94 ASP A N 1
ATOM 701 C CA . ASP A 1 94 ? 1.419 -8.969 -3.900 1.00 97.31 94 ASP A CA 1
ATOM 702 C C . ASP A 1 94 ? 0.795 -9.776 -2.754 1.00 97.31 94 ASP A C 1
ATOM 704 O O . ASP A 1 94 ? 0.958 -10.992 -2.680 1.00 97.31 94 ASP A O 1
ATOM 708 N N . GLY A 1 95 ? 0.089 -9.086 -1.855 1.00 96.69 95 GLY A N 1
ATOM 709 C CA . GLY A 1 95 ? -0.514 -9.684 -0.664 1.00 96.69 95 GLY A CA 1
ATOM 710 C C . GLY A 1 95 ? 0.380 -9.657 0.578 1.00 96.69 95 GLY A C 1
ATOM 711 O O . GLY A 1 95 ? -0.001 -10.223 1.605 1.00 96.69 95 GLY A O 1
ATOM 712 N N . VAL A 1 96 ? 1.546 -8.997 0.531 1.00 97.31 96 VAL A N 1
ATOM 713 C CA . VAL A 1 96 ? 2.377 -8.817 1.728 1.00 97.31 96 VAL A CA 1
ATOM 714 C C . VAL A 1 96 ? 1.568 -8.116 2.819 1.00 97.31 96 VAL A C 1
ATOM 716 O O . VAL A 1 96 ? 0.949 -7.078 2.585 1.00 97.31 96 VAL A O 1
ATOM 719 N N . THR A 1 97 ? 1.564 -8.710 4.010 1.00 97.75 97 THR A N 1
ATOM 720 C CA . THR A 1 97 ? 0.798 -8.228 5.161 1.00 97.75 97 THR A CA 1
ATOM 721 C C . THR A 1 97 ? 1.748 -7.749 6.248 1.00 97.75 97 THR A C 1
ATOM 723 O O . THR A 1 97 ? 2.694 -8.453 6.604 1.00 97.75 97 THR A O 1
ATOM 726 N N . VAL A 1 98 ? 1.496 -6.556 6.783 1.00 96.38 98 VAL A N 1
ATOM 727 C CA . VAL A 1 98 ? 2.204 -5.998 7.938 1.00 96.38 98 VAL A CA 1
ATOM 728 C C . VAL A 1 98 ? 1.230 -5.956 9.118 1.00 96.38 98 VAL A C 1
ATOM 730 O O . VAL A 1 98 ? 0.340 -5.098 9.132 1.00 96.38 98 VAL A O 1
ATOM 733 N N . PRO A 1 99 ? 1.357 -6.886 10.084 1.00 95.88 99 PRO A N 1
ATOM 734 C CA . PRO A 1 99 ? 0.389 -7.013 11.164 1.00 95.88 99 PRO A CA 1
ATOM 735 C C . PRO A 1 99 ? 0.355 -5.783 12.067 1.00 95.88 99 PRO A C 1
ATOM 737 O O . PRO A 1 99 ? 1.408 -5.274 12.456 1.00 95.88 99 PRO A O 1
ATOM 740 N N . GLY A 1 100 ? -0.848 -5.318 12.406 1.00 93.06 100 GLY A N 1
ATOM 741 C CA . GLY A 1 100 ? -1.068 -4.215 13.349 1.00 93.06 100 GLY A CA 1
ATOM 742 C C . GLY A 1 100 ? -0.401 -2.881 12.987 1.00 93.06 100 GLY A C 1
ATOM 743 O O . GLY A 1 100 ? -0.246 -2.024 13.856 1.00 93.06 100 GLY A O 1
ATOM 744 N N . ALA A 1 101 ? 0.035 -2.696 11.738 1.00 92.69 101 ALA A N 1
ATOM 745 C CA . ALA A 1 101 ? 0.667 -1.450 11.315 1.00 92.69 101 ALA A CA 1
ATOM 746 C C . ALA A 1 101 ? -0.357 -0.323 11.125 1.00 92.69 101 ALA A C 1
ATOM 748 O O . ALA A 1 101 ? -0.029 0.847 11.292 1.00 92.69 101 ALA A O 1
ATOM 749 N N . GLY A 1 102 ? -1.592 -0.665 10.771 1.00 91.94 102 GLY A N 1
ATOM 750 C CA . GLY A 1 102 ? -2.661 0.272 10.483 1.00 91.94 102 GLY A CA 1
ATOM 751 C C . GLY A 1 102 ? -3.535 0.603 11.694 1.00 91.94 102 GLY A C 1
ATOM 752 O O . GLY A 1 102 ? -3.568 -0.129 12.685 1.00 91.94 102 GLY A O 1
ATOM 753 N N . PRO A 1 103 ? -4.290 1.709 11.615 1.00 88.69 103 PRO A N 1
ATOM 754 C CA . PRO A 1 103 ? -5.299 2.038 12.611 1.00 88.69 103 PRO A CA 1
ATOM 755 C C . PRO A 1 103 ? -6.425 0.995 12.614 1.00 88.69 103 PRO A C 1
ATOM 757 O O . PRO A 1 103 ? -6.962 0.632 11.567 1.00 88.69 103 PRO A O 1
ATOM 760 N N . GLN A 1 104 ? -6.823 0.554 13.807 1.00 90.38 104 GLN A N 1
ATOM 761 C CA . GLN A 1 104 ? -7.946 -0.369 13.975 1.00 90.38 104 GLN A CA 1
ATOM 762 C C . GLN A 1 104 ? -9.279 0.315 13.677 1.00 90.38 104 GLN A C 1
ATOM 764 O O . GLN A 1 104 ? -9.487 1.481 14.023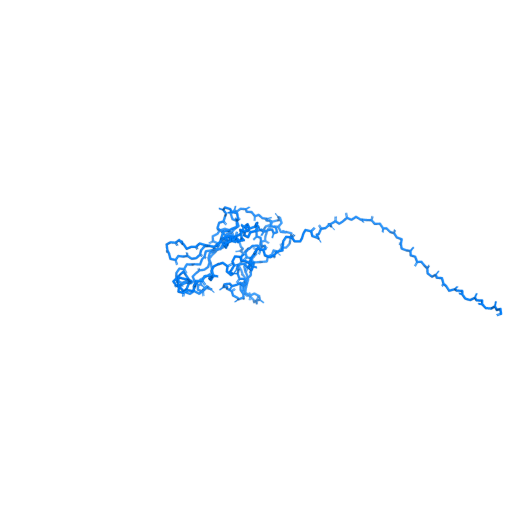 1.00 90.38 104 GLN A O 1
ATOM 769 N N . ASN A 1 105 ? -10.207 -0.432 13.076 1.00 88.31 105 ASN A N 1
ATOM 770 C CA . ASN A 1 105 ? -11.546 0.047 12.728 1.00 88.31 105 ASN A CA 1
ATOM 771 C C . ASN A 1 105 ? -11.534 1.355 11.912 1.00 88.31 105 ASN A C 1
ATOM 773 O O . ASN A 1 105 ? -12.396 2.215 12.096 1.00 88.31 105 ASN A O 1
ATOM 777 N N . LEU A 1 106 ? -10.553 1.527 11.017 1.00 85.62 106 LEU A N 1
ATOM 778 C CA . LEU A 1 106 ? -10.406 2.748 10.220 1.00 85.62 106 LEU A CA 1
ATOM 779 C C . LEU A 1 106 ? -11.679 3.095 9.440 1.00 85.62 106 LEU A C 1
ATOM 781 O O . LEU A 1 106 ? -12.064 4.259 9.386 1.00 85.62 106 LEU A O 1
ATOM 785 N N . ALA A 1 107 ? -12.353 2.092 8.876 1.00 84.25 107 ALA A N 1
ATOM 786 C CA . ALA A 1 107 ? -13.628 2.274 8.191 1.00 84.25 107 ALA A CA 1
ATOM 787 C C . ALA A 1 107 ? -14.704 2.881 9.109 1.00 84.25 107 ALA A C 1
ATOM 789 O O . ALA A 1 107 ? -15.428 3.791 8.705 1.00 84.25 107 ALA A O 1
ATOM 790 N N . ALA A 1 108 ? -14.777 2.425 10.364 1.00 85.31 108 ALA A N 1
ATOM 791 C CA . ALA A 1 108 ? -15.719 2.952 11.347 1.00 85.31 108 ALA A CA 1
ATOM 792 C C . ALA A 1 108 ? -15.366 4.388 11.766 1.00 85.31 108 ALA A C 1
ATOM 794 O O . ALA A 1 108 ? -16.258 5.222 11.895 1.00 85.31 108 ALA A O 1
ATOM 795 N N . GLN A 1 109 ? -14.074 4.698 11.923 1.00 83.19 109 GLN A N 1
ATOM 796 C CA . GLN A 1 109 ? -13.614 6.063 12.207 1.00 83.19 109 GLN A CA 1
ATOM 797 C C . GLN A 1 109 ? -13.958 7.015 11.056 1.00 83.19 109 GLN A C 1
ATOM 799 O O . GLN A 1 109 ? -14.468 8.113 11.274 1.00 83.19 109 GLN A O 1
ATOM 804 N N . ALA A 1 110 ? -13.750 6.567 9.818 1.00 81.62 110 ALA A N 1
ATOM 805 C CA . ALA A 1 110 ? -14.073 7.342 8.631 1.00 81.62 110 ALA A CA 1
ATOM 806 C C . ALA A 1 110 ? -15.577 7.619 8.497 1.00 81.62 110 ALA A C 1
ATOM 808 O O . ALA A 1 110 ? -15.963 8.714 8.096 1.00 81.62 110 ALA A O 1
ATOM 809 N N . ALA A 1 111 ? -16.433 6.667 8.885 1.00 81.44 111 ALA A N 1
ATOM 810 C CA . ALA A 1 111 ? -17.883 6.857 8.886 1.00 81.44 111 ALA A CA 1
ATOM 811 C C . ALA A 1 111 ? -18.345 7.978 9.838 1.00 81.44 111 ALA A C 1
ATOM 813 O O . ALA A 1 111 ? -19.398 8.574 9.618 1.00 81.44 111 ALA A O 1
ATOM 814 N N . GLN A 1 112 ? -17.562 8.292 10.876 1.00 81.38 112 GLN A N 1
ATOM 815 C CA . GLN A 1 112 ? -17.857 9.377 11.817 1.00 81.38 112 GLN A CA 1
ATOM 816 C C . GLN A 1 112 ? -17.362 10.750 11.342 1.00 81.38 112 GLN A C 1
ATOM 818 O O . GLN A 1 112 ? -17.759 11.770 11.904 1.00 81.38 112 GLN A O 1
ATOM 823 N N . MET A 1 113 ? -16.514 10.798 10.311 1.00 72.50 113 MET A N 1
ATOM 824 C CA . MET A 1 113 ? -15.893 12.024 9.814 1.00 72.50 113 MET A CA 1
ATOM 825 C C . MET A 1 113 ? -16.257 12.257 8.340 1.00 72.50 113 MET A C 1
ATOM 827 O O . MET A 1 113 ? -15.572 11.757 7.443 1.00 72.50 113 MET A O 1
ATOM 831 N N . PRO A 1 114 ? -17.308 13.050 8.052 1.00 73.44 114 PRO A N 1
ATOM 832 C CA . PRO A 1 114 ? -17.645 13.421 6.682 1.00 73.44 114 PRO A CA 1
ATOM 833 C C . PRO A 1 114 ? -16.441 14.056 5.971 1.00 73.44 114 PRO A C 1
ATOM 835 O O . PRO A 1 114 ? -15.836 14.993 6.494 1.00 73.44 114 PRO A O 1
ATOM 838 N N . GLY A 1 115 ? -16.084 13.571 4.778 1.00 72.88 115 GLY A N 1
ATOM 839 C CA . GLY A 1 115 ? -14.953 14.109 4.015 1.00 72.88 115 GLY A CA 1
ATOM 840 C C . GLY A 1 115 ? -13.594 13.455 4.299 1.00 72.88 115 GLY A C 1
ATOM 841 O O . GLY A 1 115 ? -12.595 13.867 3.708 1.00 72.88 115 GLY A O 1
ATOM 842 N N . PHE A 1 116 ? -13.507 12.486 5.217 1.00 76.75 116 PHE A N 1
ATOM 843 C CA . PHE A 1 116 ? -12.231 11.894 5.636 1.00 76.75 116 PHE A CA 1
ATOM 844 C C . PHE A 1 116 ? -11.500 11.186 4.485 1.00 76.75 116 PHE A C 1
ATOM 846 O O . PHE A 1 116 ? -10.311 11.418 4.256 1.00 76.75 116 PHE A O 1
ATOM 853 N N . PHE A 1 117 ? -12.216 10.378 3.701 1.00 75.44 117 PHE A N 1
ATOM 854 C CA . PHE A 1 117 ? -11.638 9.692 2.544 1.00 75.44 117 PHE A CA 1
ATOM 855 C C . PHE A 1 117 ? -11.411 10.625 1.358 1.00 75.44 117 PHE A C 1
ATOM 857 O O . PHE A 1 117 ? -10.436 10.463 0.623 1.00 75.44 117 PHE A O 1
ATOM 864 N N . GLU A 1 118 ? -12.247 11.646 1.195 1.00 73.44 118 GLU A N 1
ATOM 865 C CA . GLU A 1 118 ? -12.054 12.688 0.197 1.00 73.44 118 GLU A CA 1
ATOM 866 C C . GLU A 1 118 ? -10.734 13.420 0.459 1.00 73.44 118 GLU A C 1
ATOM 868 O O . GLU A 1 118 ? -9.915 13.542 -0.451 1.00 73.44 118 GLU A O 1
ATOM 873 N N . GLN A 1 119 ? -10.458 13.802 1.708 1.00 67.12 119 GLN A N 1
ATOM 874 C CA . GLN A 1 119 ? -9.182 14.409 2.097 1.00 67.12 119 GLN A CA 1
ATOM 875 C C . GLN A 1 119 ? -7.989 13.474 1.833 1.00 67.12 119 GLN A C 1
ATOM 877 O O . GLN A 1 119 ? -6.960 13.924 1.321 1.00 67.12 119 GLN A O 1
ATOM 882 N N . MET A 1 120 ? -8.127 12.166 2.083 1.00 66.62 120 MET A N 1
ATOM 883 C CA . MET A 1 120 ? -7.077 11.193 1.743 1.00 66.62 120 MET A CA 1
ATOM 884 C C . MET A 1 120 ? -6.842 11.061 0.236 1.00 66.62 120 MET A C 1
ATOM 886 O O . MET A 1 120 ? -5.695 11.026 -0.219 1.00 66.62 120 MET A O 1
ATOM 890 N N . SER A 1 121 ? -7.918 10.997 -0.550 1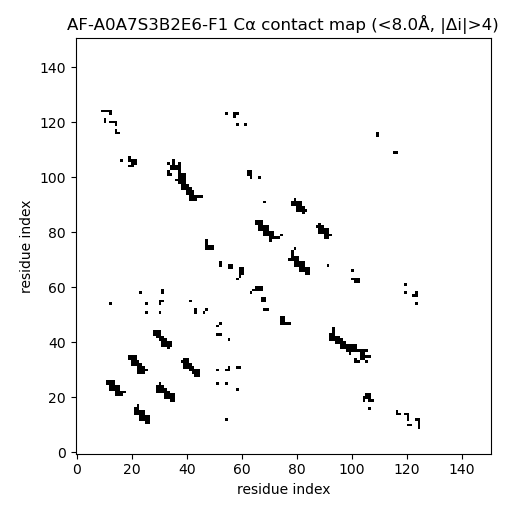.00 62.97 121 SER A N 1
ATOM 891 C CA . SER A 1 121 ? -7.846 10.875 -2.009 1.00 62.97 121 SER A CA 1
ATOM 892 C C . SER A 1 121 ? -7.182 12.103 -2.644 1.00 62.97 121 SER A C 1
ATOM 894 O O . SER A 1 121 ? -6.348 11.966 -3.540 1.00 62.97 121 SER A O 1
ATOM 896 N N . ILE A 1 122 ? -7.464 13.304 -2.122 1.00 57.75 122 ILE A N 1
ATOM 897 C CA . ILE A 1 122 ? -6.893 14.575 -2.587 1.00 57.75 122 ILE A CA 1
ATOM 898 C C . ILE A 1 122 ? -5.386 14.618 -2.324 1.00 57.75 122 ILE A C 1
ATOM 900 O O . ILE A 1 122 ? -4.616 14.943 -3.230 1.00 57.75 122 ILE A O 1
ATOM 904 N N . ASN A 1 123 ? -4.951 14.202 -1.133 1.00 53.88 123 ASN A N 1
ATOM 905 C CA . ASN A 1 123 ? -3.529 14.139 -0.793 1.00 53.88 123 ASN A CA 1
ATOM 906 C C . ASN A 1 123 ? -2.768 13.078 -1.595 1.00 53.88 123 ASN A C 1
ATOM 908 O O . ASN A 1 123 ? -1.547 13.156 -1.681 1.00 53.88 123 ASN A O 1
ATOM 912 N N . THR A 1 124 ? -3.473 12.117 -2.201 1.00 52.06 124 THR A N 1
ATOM 913 C CA . THR A 1 124 ? -2.895 11.050 -3.032 1.00 52.06 124 THR A CA 1
ATOM 914 C C . THR A 1 124 ? -2.876 11.405 -4.528 1.00 52.06 124 THR A C 1
ATOM 916 O O . THR A 1 124 ? -2.021 10.925 -5.269 1.00 52.06 124 THR A O 1
ATOM 919 N N . ALA A 1 125 ? -3.766 12.295 -4.980 1.00 47.12 125 ALA A N 1
ATOM 920 C CA . ALA A 1 125 ? -3.862 12.761 -6.370 1.00 47.12 125 ALA A CA 1
ATOM 921 C C . ALA A 1 125 ? -2.921 13.941 -6.712 1.00 47.12 125 ALA A C 1
ATOM 923 O O . ALA A 1 125 ? -2.850 14.373 -7.865 1.00 47.12 125 ALA A O 1
ATOM 924 N N . GLY A 1 126 ? -2.185 14.470 -5.728 1.00 41.25 126 GLY A N 1
ATOM 925 C CA . GLY A 1 126 ? -1.247 15.577 -5.903 1.00 41.25 126 GLY A CA 1
ATOM 926 C C . GLY A 1 126 ? 0.034 15.185 -6.648 1.00 41.25 126 GLY A C 1
ATOM 927 O O . GLY A 1 126 ? 0.989 14.683 -6.056 1.00 41.25 126 GLY A O 1
ATOM 928 N N . GLY A 1 127 ? 0.085 15.488 -7.946 1.00 40.16 127 GLY A N 1
ATOM 929 C CA . GLY A 1 127 ? 1.338 15.676 -8.682 1.00 40.16 127 GLY A CA 1
ATOM 930 C C . GLY A 1 127 ? 1.669 14.575 -9.684 1.00 40.16 127 GLY A C 1
ATOM 931 O O . GLY A 1 127 ? 2.527 13.726 -9.437 1.00 40.16 127 GLY A O 1
ATOM 932 N N . TYR A 1 128 ? 1.047 14.640 -10.856 1.00 45.88 128 TYR A N 1
ATOM 933 C CA . TYR A 1 128 ? 1.657 14.176 -12.100 1.00 45.88 128 TYR A CA 1
ATOM 934 C C . TYR A 1 128 ? 2.530 15.310 -12.658 1.00 45.88 128 TYR A C 1
ATOM 936 O O . TYR A 1 128 ? 2.172 15.958 -13.631 1.00 45.88 128 TYR A O 1
ATOM 944 N N . ASP A 1 129 ? 3.671 15.584 -12.025 1.00 37.12 129 ASP A N 1
ATOM 945 C CA . ASP A 1 129 ? 4.709 16.376 -12.686 1.00 37.12 129 ASP A CA 1
ATOM 946 C C . ASP A 1 129 ? 5.651 15.402 -13.394 1.00 37.12 129 ASP A C 1
ATOM 948 O O . ASP A 1 129 ? 6.461 14.707 -12.782 1.00 37.12 129 ASP A O 1
ATOM 952 N N . ASN A 1 130 ? 5.440 15.270 -14.700 1.00 37.28 130 ASN A N 1
ATOM 953 C CA . ASN A 1 130 ? 6.242 14.461 -15.605 1.00 37.28 130 ASN A CA 1
ATOM 954 C C . ASN A 1 130 ? 7.531 15.223 -15.971 1.00 37.28 130 ASN A C 1
ATOM 956 O O . ASN A 1 130 ? 7.772 15.507 -17.141 1.00 37.28 130 ASN A O 1
ATOM 960 N N . SER A 1 131 ? 8.336 15.606 -14.975 1.00 33.72 131 SER A N 1
ATOM 961 C CA . SER A 1 131 ? 9.605 16.327 -15.159 1.00 33.72 131 SER A CA 1
ATOM 962 C C . SER A 1 131 ? 10.820 15.428 -14.936 1.00 33.72 131 SER A C 1
ATOM 964 O O . SER A 1 131 ? 11.809 15.814 -14.326 1.00 33.72 131 SER A O 1
ATOM 966 N N . TYR A 1 132 ? 10.792 14.220 -15.495 1.00 39.00 132 TYR A N 1
ATOM 967 C CA . TYR A 1 132 ? 12.025 13.466 -15.715 1.00 39.00 132 TYR A CA 1
ATOM 968 C C . TYR A 1 132 ? 12.174 13.155 -17.198 1.00 39.00 132 TYR A C 1
ATOM 970 O O . TYR A 1 132 ? 12.081 12.013 -17.643 1.00 39.00 132 TYR A O 1
ATOM 978 N N . SER A 1 133 ? 12.454 14.218 -17.959 1.00 35.47 133 SER A N 1
ATOM 979 C CA . SER A 1 133 ? 13.240 14.118 -19.186 1.00 35.47 133 SER A CA 1
ATOM 980 C C . SER A 1 133 ? 14.610 13.551 -18.822 1.00 35.47 133 SER A C 1
ATOM 982 O O . SER A 1 133 ? 15.531 14.261 -18.422 1.00 35.47 133 SER A O 1
ATOM 984 N N . ASN A 1 134 ? 14.707 12.232 -18.917 1.00 39.44 134 ASN A N 1
ATOM 985 C CA . ASN A 1 134 ? 15.951 11.493 -18.947 1.00 39.44 134 ASN A CA 1
ATOM 986 C C . ASN A 1 134 ? 16.726 11.845 -20.231 1.00 39.44 134 ASN A C 1
ATOM 988 O O . ASN A 1 134 ? 16.198 11.690 -21.327 1.00 39.44 134 ASN A O 1
ATOM 992 N N . GLY A 1 135 ? 17.982 12.268 -20.066 1.00 36.34 135 GLY A N 1
ATOM 993 C CA . GLY A 1 135 ? 19.087 11.926 -20.965 1.00 36.34 135 GLY A CA 1
ATOM 994 C C . GLY A 1 135 ? 19.133 12.585 -22.346 1.00 36.34 135 GLY A C 1
ATOM 995 O O . GLY A 1 135 ? 18.602 12.060 -23.317 1.00 36.34 135 GLY A O 1
ATOM 996 N N . GLY A 1 136 ? 19.924 13.655 -22.462 1.00 31.80 136 GLY A N 1
ATOM 997 C CA . GLY A 1 136 ? 20.362 14.217 -23.741 1.00 31.80 136 GLY A CA 1
ATOM 998 C C . GLY A 1 136 ? 21.715 14.917 -23.618 1.00 31.80 136 GLY A C 1
ATOM 999 O O . GLY A 1 136 ? 21.780 16.128 -23.462 1.00 31.80 136 GLY A O 1
ATOM 1000 N N . SER A 1 137 ? 22.785 14.122 -23.635 1.00 46.84 137 SER A N 1
ATOM 1001 C CA . SER A 1 137 ? 24.161 14.458 -24.042 1.00 46.84 137 SER A CA 1
ATOM 1002 C C . SER A 1 137 ? 24.392 15.833 -24.703 1.00 46.84 137 SER A C 1
ATOM 1004 O O . SER A 1 137 ? 23.789 16.124 -25.733 1.00 46.84 137 SER A O 1
ATOM 1006 N N . GLY A 1 138 ? 25.371 16.612 -24.223 1.00 35.59 138 GLY A N 1
ATOM 1007 C CA . GLY A 1 138 ? 25.827 17.798 -24.959 1.00 35.59 138 GLY A CA 1
ATOM 1008 C C . GLY A 1 138 ? 26.852 18.669 -24.241 1.00 35.59 138 GLY A C 1
ATOM 1009 O O . GLY A 1 138 ? 26.505 19.508 -23.424 1.00 35.59 138 GLY A O 1
ATOM 1010 N N . ALA A 1 139 ? 28.123 18.476 -24.577 1.00 46.84 139 ALA A N 1
ATOM 1011 C CA . ALA A 1 139 ? 29.272 19.267 -24.149 1.00 46.84 139 ALA A CA 1
ATOM 1012 C C . ALA A 1 139 ? 29.192 20.781 -24.465 1.00 46.84 139 ALA A C 1
ATOM 1014 O O . ALA A 1 139 ? 28.483 21.186 -25.384 1.00 46.84 139 ALA A O 1
ATOM 1015 N N . ARG A 1 140 ? 30.101 21.533 -23.804 1.00 43.62 140 ARG A N 1
ATOM 1016 C CA . ARG A 1 140 ? 30.628 22.909 -24.046 1.00 43.62 140 ARG A CA 1
ATOM 1017 C C . ARG A 1 140 ? 30.189 23.878 -22.936 1.00 43.62 140 ARG A C 1
ATOM 1019 O O . ARG A 1 140 ? 29.071 24.354 -22.923 1.00 43.62 140 ARG A O 1
ATOM 1026 N N . GLY A 1 141 ? 30.997 24.167 -21.915 1.00 45.75 14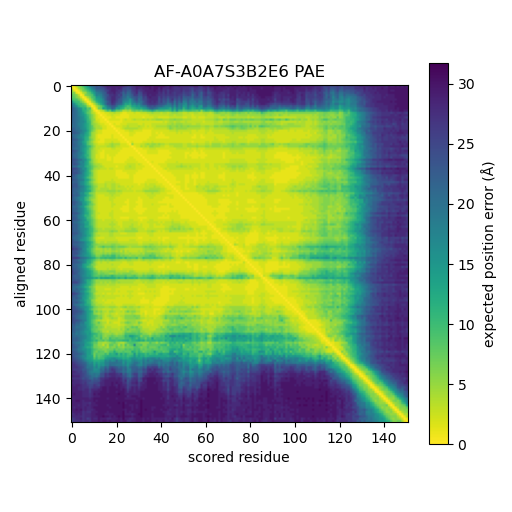1 GLY A N 1
ATOM 1027 C CA . GLY A 1 141 ? 32.363 24.671 -22.023 1.00 45.75 141 GLY A CA 1
ATOM 1028 C C . GLY A 1 141 ? 32.322 26.121 -22.500 1.00 45.75 141 GLY A C 1
ATOM 1029 O O . GLY A 1 141 ? 32.440 26.346 -23.698 1.00 45.75 141 GLY A O 1
ATOM 1030 N N . ASN A 1 142 ? 32.167 27.091 -21.589 1.00 44.50 142 ASN A N 1
ATOM 1031 C CA . ASN A 1 142 ? 32.436 28.488 -21.920 1.00 44.50 142 ASN A CA 1
ATOM 1032 C C . ASN A 1 142 ? 33.399 29.117 -20.909 1.00 44.50 142 ASN A C 1
ATOM 1034 O O . ASN A 1 142 ? 33.068 29.420 -19.764 1.00 44.50 142 ASN A O 1
ATOM 1038 N N . ARG A 1 143 ? 34.634 29.228 -21.393 1.00 46.44 143 ARG A N 1
ATOM 1039 C CA . ARG A 1 143 ? 35.782 29.917 -20.821 1.00 46.44 143 ARG A CA 1
ATOM 1040 C C . ARG A 1 143 ? 35.501 31.417 -20.699 1.00 46.44 143 ARG A C 1
ATOM 1042 O O . ARG A 1 143 ? 34.977 32.021 -21.623 1.00 46.44 143 ARG A O 1
ATOM 1049 N N . SER A 1 144 ? 35.940 31.975 -19.572 1.00 52.16 144 SER A N 1
ATOM 1050 C CA . SER A 1 144 ? 36.584 33.287 -19.398 1.00 52.16 144 SER A CA 1
ATOM 1051 C C . SER A 1 144 ? 36.330 34.382 -20.443 1.00 52.16 144 SER A C 1
ATOM 1053 O O . SER A 1 144 ? 36.764 34.254 -21.586 1.00 52.16 144 SER A O 1
ATOM 1055 N N . ASN A 1 145 ? 35.889 35.559 -19.984 1.00 48.25 145 ASN A N 1
ATOM 1056 C CA . ASN A 1 145 ? 36.345 36.803 -20.603 1.00 48.25 145 ASN A CA 1
ATOM 1057 C C . ASN A 1 145 ? 36.682 37.872 -19.553 1.00 48.25 145 ASN A C 1
ATOM 1059 O O . ASN A 1 145 ? 35.828 38.581 -19.031 1.00 48.25 145 ASN A O 1
ATOM 1063 N N . ARG A 1 146 ? 37.981 37.934 -19.251 1.00 50.91 146 ARG A N 1
ATOM 1064 C CA . ARG A 1 146 ? 38.694 39.004 -18.558 1.00 50.91 146 ARG A CA 1
ATOM 1065 C C . ARG A 1 146 ? 39.229 39.949 -19.640 1.00 50.91 146 ARG A C 1
ATOM 1067 O O . ARG A 1 146 ? 40.092 39.535 -20.403 1.00 50.91 146 ARG A O 1
ATOM 1074 N N . LYS A 1 147 ? 38.738 41.186 -19.688 1.00 48.66 147 LYS A N 1
ATOM 1075 C CA . LYS A 1 147 ? 39.318 42.377 -20.354 1.00 48.66 147 LYS A CA 1
ATOM 1076 C C . LYS A 1 147 ? 38.606 43.584 -19.714 1.00 48.66 147 LYS A C 1
ATOM 1078 O O . LYS A 1 147 ? 37.389 43.555 -19.645 1.00 48.66 147 LYS A O 1
ATOM 1083 N N . GLY A 1 148 ? 39.228 44.614 -19.142 1.00 46.06 148 GLY A N 1
ATOM 1084 C CA . GLY A 1 148 ? 40.569 45.154 -19.351 1.00 46.06 148 GLY A CA 1
ATOM 1085 C C . GLY A 1 148 ? 40.577 46.140 -20.523 1.00 46.06 148 GLY A C 1
ATOM 1086 O O . GLY A 1 148 ? 40.890 45.708 -21.626 1.00 46.06 148 GLY A O 1
ATOM 1087 N N . ASN A 1 149 ? 40.194 47.402 -20.281 1.00 49.06 149 ASN A N 1
ATOM 1088 C CA . ASN A 1 149 ? 40.628 48.636 -20.976 1.00 49.06 149 ASN A CA 1
ATOM 1089 C C . ASN A 1 149 ? 39.935 49.835 -20.281 1.00 49.06 149 ASN A C 1
ATOM 1091 O O . ASN A 1 149 ? 38.742 49.736 -20.025 1.00 49.06 149 ASN A O 1
ATOM 1095 N N . GLY A 1 150 ? 40.565 50.943 -19.885 1.00 44.81 150 GLY A N 1
ATOM 1096 C CA . GLY A 1 150 ? 41.779 51.569 -20.407 1.00 44.81 150 GLY A CA 1
ATOM 1097 C C . GLY A 1 150 ? 41.381 52.625 -21.440 1.00 44.81 150 GLY A C 1
ATOM 1098 O O . GLY A 1 150 ? 41.215 52.276 -22.607 1.00 44.81 150 GLY A O 1
ATOM 1099 N N . GLY A 1 151 ? 41.185 53.866 -20.985 1.00 39.38 151 GLY A N 1
ATOM 1100 C CA . GLY A 1 151 ? 40.797 55.042 -21.770 1.00 39.38 151 GLY A CA 1
ATOM 1101 C C . GLY A 1 151 ? 40.500 56.218 -20.856 1.00 39.38 151 GLY A C 1
ATOM 1102 O O . GLY A 1 151 ? 39.463 56.135 -20.166 1.00 39.38 151 GLY A O 1
#